Protein AF-A0A7W5MWY2-F1 (afdb_monomer)

Radius of gyration: 43.39 Å; Cα contacts (8 Å, |Δi|>4): 78; chains: 1; bounding box: 138×23×106 Å

Structure (mmCIF, N/CA/C/O backbone):
data_AF-A0A7W5MWY2-F1
#
_entry.id   AF-A0A7W5MWY2-F1
#
loop_
_atom_site.group_PDB
_atom_site.id
_atom_site.type_symbol
_atom_site.label_atom_id
_atom_site.label_alt_id
_atom_site.label_comp_id
_atom_site.label_asym_id
_atom_site.label_entity_id
_atom_site.label_seq_id
_atom_site.pdbx_PDB_ins_code
_atom_site.Cartn_x
_atom_site.Cartn_y
_atom_site.Cartn_z
_atom_site.occupancy
_atom_site.B_iso_or_equiv
_atom_site.auth_seq_id
_atom_site.auth_comp_id
_atom_site.auth_asym_id
_atom_site.auth_atom_id
_atom_site.pdbx_PDB_model_num
ATOM 1 N N . MET A 1 1 ? -21.366 -8.029 36.027 1.00 65.50 1 MET A N 1
ATOM 2 C CA . MET A 1 1 ? -20.244 -7.103 35.719 1.00 65.50 1 MET A CA 1
ATOM 3 C C . MET A 1 1 ? -20.626 -5.696 36.165 1.00 65.50 1 MET A C 1
ATOM 5 O O . MET A 1 1 ? -21.695 -5.240 35.782 1.00 65.50 1 MET A O 1
ATOM 9 N N . THR A 1 2 ? -19.809 -5.027 36.983 1.00 90.00 2 THR A N 1
ATOM 10 C CA . THR A 1 2 ? -20.140 -3.703 37.553 1.00 90.00 2 THR A CA 1
ATOM 11 C C . THR A 1 2 ? -19.983 -2.569 36.529 1.00 90.00 2 THR A C 1
ATOM 13 O O . THR A 1 2 ? -19.206 -2.683 35.578 1.00 90.00 2 THR A O 1
ATOM 16 N N . ILE A 1 3 ? -20.672 -1.438 36.741 1.00 91.12 3 ILE A N 1
ATOM 17 C CA . ILE A 1 3 ? -20.520 -0.209 35.930 1.00 91.12 3 IL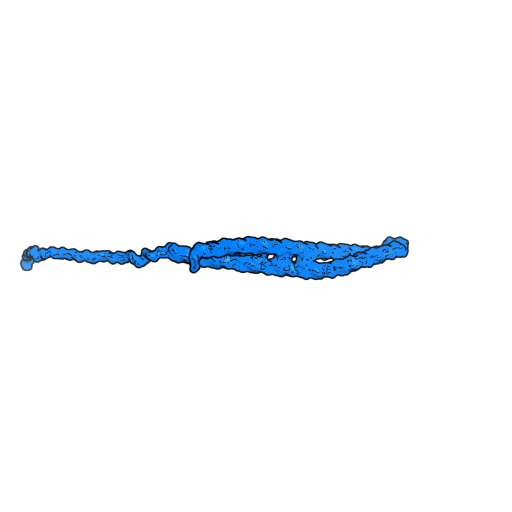E A CA 1
ATOM 18 C C . ILE A 1 3 ? -19.045 0.231 35.875 1.00 91.12 3 ILE A C 1
ATOM 20 O O . ILE A 1 3 ? -18.535 0.576 34.808 1.00 91.12 3 ILE A O 1
ATOM 24 N N . LYS A 1 4 ? -18.329 0.145 37.007 1.00 93.00 4 LYS A N 1
ATOM 25 C CA . LYS A 1 4 ? -16.890 0.441 37.100 1.00 93.00 4 LYS A CA 1
ATOM 26 C C . LYS A 1 4 ? -16.057 -0.455 36.176 1.00 93.00 4 LYS A C 1
ATOM 28 O O . LYS A 1 4 ? -15.227 0.058 35.429 1.00 93.00 4 LYS A O 1
ATOM 33 N N . ALA A 1 5 ? -16.304 -1.767 36.177 1.00 93.31 5 ALA A N 1
ATOM 34 C CA . ALA A 1 5 ? -15.590 -2.707 35.311 1.00 93.31 5 ALA A CA 1
ATOM 35 C C . ALA A 1 5 ? -15.843 -2.429 33.815 1.00 93.31 5 ALA A C 1
ATOM 37 O O . ALA A 1 5 ? -14.916 -2.495 33.007 1.00 93.31 5 ALA A O 1
ATOM 38 N N . ARG A 1 6 ? -17.074 -2.058 33.438 1.00 93.38 6 ARG A N 1
ATOM 39 C CA . ARG A 1 6 ? -17.419 -1.681 32.053 1.00 93.38 6 ARG A CA 1
ATOM 40 C C . ARG A 1 6 ? -16.725 -0.392 31.610 1.00 93.38 6 ARG A C 1
ATOM 42 O O . ARG A 1 6 ? -16.140 -0.354 30.531 1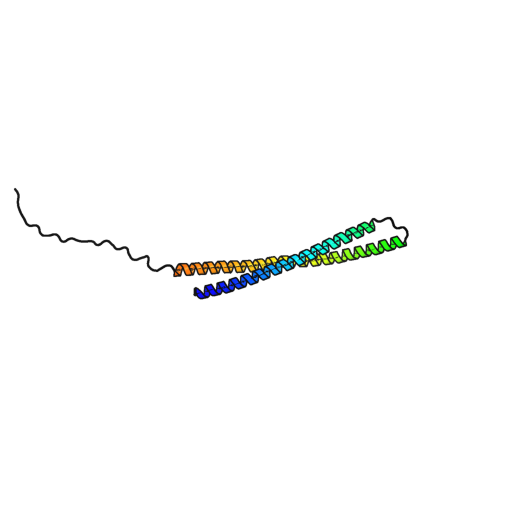.00 93.38 6 ARG A O 1
ATOM 49 N N . ASN A 1 7 ? -16.697 0.630 32.469 1.00 95.25 7 ASN A N 1
ATOM 50 C CA . ASN A 1 7 ? -15.936 1.860 32.217 1.00 95.25 7 ASN A CA 1
ATOM 51 C C . ASN A 1 7 ? -14.444 1.564 31.975 1.00 95.25 7 ASN A C 1
ATOM 53 O O . ASN A 1 7 ? -13.859 2.063 31.016 1.00 95.25 7 ASN A O 1
ATOM 57 N N . GLN A 1 8 ? -13.825 0.717 32.806 1.00 96.44 8 GLN A N 1
ATOM 58 C CA . GLN A 1 8 ? -12.421 0.327 32.628 1.00 96.44 8 GLN A CA 1
ATOM 59 C C . GLN A 1 8 ? -12.188 -0.411 31.302 1.00 96.44 8 GLN A C 1
ATOM 61 O O . GLN A 1 8 ? -11.189 -0.160 30.624 1.00 96.44 8 GLN A O 1
ATOM 66 N N . ARG A 1 9 ? -13.117 -1.287 30.897 1.00 95.75 9 ARG A N 1
ATOM 67 C CA . ARG A 1 9 ? -13.064 -1.963 29.594 1.00 95.75 9 ARG A CA 1
ATOM 68 C C . ARG A 1 9 ? -13.128 -0.965 28.435 1.00 95.75 9 ARG A C 1
ATOM 70 O O . ARG A 1 9 ? -12.314 -1.070 27.522 1.00 95.75 9 ARG A O 1
ATOM 77 N N . LEU A 1 10 ? -14.015 0.029 28.498 1.00 96.88 10 LEU A N 1
ATOM 78 C CA . LEU A 1 10 ? -14.099 1.093 27.490 1.00 96.88 10 LEU A CA 1
ATOM 79 C C . LEU A 1 10 ? -12.805 1.902 27.379 1.00 96.88 10 LEU A C 1
ATOM 81 O O . LEU A 1 10 ? -12.346 2.164 26.270 1.00 96.88 10 LEU A O 1
ATOM 85 N N . VAL A 1 11 ? -12.178 2.253 28.506 1.00 97.69 11 VAL A N 1
ATOM 86 C CA . VAL A 1 11 ? -10.881 2.953 28.498 1.00 97.69 11 VAL A CA 1
ATOM 87 C C . VAL A 1 11 ? -9.818 2.124 27.773 1.00 97.69 11 VAL A C 1
ATOM 89 O O . VAL A 1 11 ? -9.080 2.658 26.946 1.00 97.69 11 VAL A O 1
ATOM 92 N N . ARG A 1 12 ? -9.753 0.812 28.034 1.00 97.88 12 ARG A N 1
ATOM 93 C CA . ARG A 1 12 ? -8.816 -0.090 27.343 1.00 97.88 12 ARG A CA 1
ATOM 94 C C . ARG A 1 12 ? -9.107 -0.179 25.842 1.00 97.88 12 ARG A C 1
ATOM 96 O O . ARG A 1 12 ? -8.171 -0.127 25.050 1.00 97.88 12 ARG A O 1
ATOM 103 N N . LEU A 1 13 ? -10.379 -0.268 25.450 1.00 98.00 13 LEU A N 1
ATOM 104 C CA . LEU A 1 13 ? -10.770 -0.323 24.039 1.00 98.00 13 LEU A CA 1
ATOM 105 C C . LEU A 1 13 ? -10.422 0.970 23.286 1.00 98.00 13 LEU A C 1
ATOM 107 O O . LEU A 1 13 ? -9.864 0.886 22.200 1.00 98.00 13 LEU A O 1
ATOM 111 N N . ARG A 1 14 ? -10.646 2.149 23.878 1.00 97.75 14 ARG A N 1
ATOM 112 C CA . ARG A 1 14 ? -10.260 3.442 23.274 1.00 97.75 14 ARG A CA 1
ATOM 113 C C . ARG A 1 14 ? -8.749 3.577 23.078 1.00 97.75 14 ARG A C 1
ATOM 115 O O . ARG A 1 14 ? -8.289 4.094 22.066 1.00 97.75 14 ARG A O 1
ATOM 122 N N . ARG A 1 15 ? -7.948 3.070 24.023 1.00 98.25 15 ARG A N 1
ATOM 123 C CA . ARG A 1 15 ? -6.486 3.003 23.844 1.00 98.25 15 ARG A CA 1
ATOM 124 C C . ARG A 1 15 ? -6.116 2.104 22.663 1.00 98.25 15 ARG A C 1
ATOM 126 O O . ARG A 1 15 ? -5.272 2.479 21.857 1.00 98.25 15 ARG A O 1
ATOM 133 N N . LEU A 1 16 ? -6.765 0.944 22.539 1.00 98.25 16 LEU A N 1
ATOM 134 C CA . LEU A 1 16 ? -6.555 0.038 21.410 1.00 98.25 16 LEU A CA 1
ATOM 135 C C . LEU A 1 16 ? -6.963 0.678 20.077 1.00 98.25 16 LEU A C 1
ATOM 137 O O . LEU A 1 16 ? -6.236 0.535 19.101 1.00 98.25 16 LEU A O 1
ATOM 141 N N . GLU A 1 17 ? -8.082 1.397 20.030 1.00 98.12 17 GLU A N 1
ATOM 142 C CA . GLU A 1 17 ? -8.517 2.150 18.849 1.00 98.12 17 GLU A CA 1
ATOM 143 C C . GLU A 1 17 ? -7.445 3.143 18.399 1.00 98.12 17 GLU A C 1
ATOM 145 O O . GLU A 1 17 ? -7.072 3.133 17.227 1.00 98.12 17 GLU A O 1
ATOM 150 N N . LYS A 1 18 ? -6.859 3.909 19.330 1.00 98.25 18 LYS A N 1
ATOM 151 C CA . LYS A 1 18 ? -5.770 4.836 18.994 1.00 98.25 18 LYS A CA 1
ATOM 152 C C . LYS A 1 18 ? -4.557 4.119 18.399 1.00 98.25 18 LYS A C 1
ATOM 154 O O . LYS A 1 18 ? -3.985 4.592 17.418 1.00 98.25 18 LYS A O 1
ATOM 159 N N . LEU A 1 19 ? -4.184 2.960 18.944 1.00 98.31 19 LEU A N 1
ATOM 160 C CA . LEU A 1 19 ? -3.103 2.140 18.385 1.00 98.31 19 LEU A CA 1
ATOM 161 C C . LEU A 1 19 ? -3.448 1.613 16.984 1.00 98.31 19 LEU A C 1
ATOM 163 O O . LEU A 1 19 ? -2.587 1.594 16.107 1.00 98.31 19 LEU A O 1
ATOM 167 N N . ARG A 1 20 ? -4.704 1.213 16.743 1.00 98.00 20 ARG A N 1
ATOM 168 C CA . ARG A 1 20 ? -5.158 0.775 15.413 1.00 98.00 20 ARG A CA 1
ATOM 169 C C . ARG A 1 20 ? -5.183 1.915 14.403 1.00 98.00 20 ARG A C 1
ATOM 171 O O . ARG A 1 20 ? -4.791 1.694 13.266 1.00 98.00 20 ARG A O 1
ATOM 178 N N . GLU A 1 21 ? -5.575 3.116 14.812 1.00 98.31 21 GLU A N 1
ATOM 179 C CA . GLU A 1 21 ? -5.521 4.321 13.979 1.00 98.31 21 GLU A CA 1
ATOM 180 C C . GLU A 1 21 ? -4.080 4.665 13.576 1.00 98.31 21 GLU A C 1
ATOM 182 O O . GLU A 1 21 ? -3.815 4.954 12.411 1.00 98.31 21 GLU A O 1
ATOM 187 N N . ILE A 1 22 ? -3.126 4.588 14.512 1.00 98.19 22 ILE A N 1
ATOM 188 C CA . ILE A 1 22 ? -1.699 4.772 14.208 1.00 98.19 22 ILE A CA 1
ATOM 189 C C . ILE A 1 22 ? -1.222 3.705 13.217 1.00 98.19 22 ILE A C 1
ATOM 191 O O . ILE A 1 22 ? -0.625 4.055 12.202 1.00 98.19 22 ILE A O 1
ATOM 195 N N . GLY A 1 23 ? -1.536 2.431 13.466 1.00 98.19 23 GLY A N 1
ATOM 196 C CA . GLY A 1 23 ? -1.154 1.339 12.569 1.00 98.19 23 GLY A CA 1
ATOM 197 C C . GLY A 1 23 ? -1.768 1.459 11.170 1.00 98.19 23 GLY A C 1
ATOM 198 O O . GLY A 1 23 ? -1.093 1.185 10.185 1.00 98.19 23 GLY A O 1
ATOM 199 N N . HIS A 1 24 ? -3.020 1.912 11.061 1.00 98.50 24 HIS A N 1
ATOM 200 C CA . HIS A 1 24 ? -3.659 2.188 9.772 1.00 98.50 24 HIS A CA 1
ATOM 201 C C . HIS A 1 24 ? -2.943 3.316 9.020 1.00 98.50 24 HIS A C 1
ATOM 203 O O . HIS A 1 24 ? -2.586 3.140 7.859 1.00 98.50 24 HIS A O 1
ATOM 209 N N . ARG A 1 25 ? -2.634 4.434 9.693 1.00 98.44 25 ARG A N 1
ATOM 210 C CA . ARG A 1 25 ? -1.871 5.536 9.082 1.00 98.44 25 ARG A CA 1
ATOM 211 C C . ARG A 1 25 ? -0.480 5.098 8.622 1.00 98.44 25 ARG A C 1
ATOM 213 O O . ARG A 1 25 ? -0.059 5.478 7.538 1.00 98.44 25 ARG A O 1
ATOM 220 N N . GLN A 1 26 ? 0.217 4.279 9.409 1.00 98.44 26 GLN A N 1
ATOM 221 C CA . GLN A 1 26 ? 1.515 3.721 9.015 1.00 98.44 26 GLN A CA 1
ATOM 222 C C . GLN A 1 26 ? 1.402 2.827 7.774 1.00 98.44 26 GLN A C 1
ATOM 224 O O . GLN A 1 26 ? 2.225 2.950 6.870 1.00 98.44 26 GLN A O 1
ATOM 229 N N . ALA A 1 27 ? 0.369 1.983 7.695 1.00 98.31 27 ALA A N 1
ATOM 230 C CA . ALA A 1 27 ? 0.115 1.168 6.510 1.00 98.31 27 ALA A CA 1
ATOM 231 C C . ALA A 1 27 ? -0.158 2.037 5.270 1.00 98.31 27 ALA A C 1
ATOM 233 O O . ALA A 1 27 ? 0.395 1.765 4.210 1.00 98.31 27 ALA A O 1
ATOM 234 N N . MET A 1 28 ? -0.949 3.111 5.406 1.00 98.50 28 MET A N 1
ATOM 235 C CA . MET A 1 28 ? -1.215 4.045 4.303 1.00 98.50 28 MET A CA 1
ATOM 236 C C . MET A 1 28 ? 0.061 4.731 3.805 1.00 98.50 28 MET A C 1
ATOM 238 O O . MET A 1 28 ? 0.266 4.835 2.600 1.00 98.50 28 MET A O 1
ATOM 242 N N . LEU A 1 29 ? 0.936 5.171 4.716 1.00 98.69 29 LEU A N 1
ATOM 243 C CA . LEU A 1 29 ? 2.219 5.775 4.345 1.00 98.69 29 LEU A CA 1
ATOM 244 C C . LEU A 1 29 ? 3.113 4.781 3.593 1.00 98.69 29 LEU A C 1
ATOM 246 O O . LEU A 1 29 ? 3.692 5.136 2.571 1.00 98.69 29 LEU A O 1
ATOM 250 N N . ALA A 1 30 ? 3.194 3.537 4.069 1.00 98.19 30 ALA A N 1
ATOM 251 C CA . ALA A 1 30 ? 3.972 2.492 3.409 1.00 98.19 30 ALA A CA 1
ATOM 252 C C . ALA A 1 30 ? 3.416 2.140 2.017 1.00 98.19 30 ALA A C 1
ATOM 254 O O . ALA A 1 30 ? 4.191 1.926 1.087 1.00 98.19 30 ALA A O 1
ATOM 255 N N . ALA A 1 31 ? 2.088 2.111 1.857 1.00 98.62 31 ALA A N 1
ATOM 256 C CA . ALA A 1 31 ? 1.444 1.914 0.559 1.00 98.62 31 ALA A CA 1
ATOM 257 C C . ALA A 1 31 ? 1.749 3.066 -0.406 1.00 98.62 31 ALA A C 1
ATOM 259 O O . ALA A 1 31 ? 2.222 2.814 -1.510 1.00 98.62 31 ALA A O 1
ATOM 260 N N . GLY A 1 32 ? 1.603 4.318 0.039 1.00 98.44 32 GLY A N 1
ATOM 261 C CA . GLY A 1 32 ? 1.930 5.484 -0.786 1.00 98.44 32 GLY A CA 1
ATOM 262 C C . GLY A 1 32 ? 3.403 5.529 -1.211 1.00 98.44 32 GLY A C 1
ATOM 263 O O . GLY A 1 32 ? 3.713 5.899 -2.341 1.00 98.44 32 GLY A O 1
ATOM 264 N N . GLN A 1 33 ? 4.326 5.100 -0.343 1.00 98.50 33 GLN A N 1
ATOM 265 C CA . GLN A 1 33 ? 5.740 4.956 -0.709 1.00 98.50 33 GLN A CA 1
ATOM 266 C C . GLN A 1 33 ? 5.944 3.898 -1.801 1.00 98.50 33 GLN A C 1
ATOM 268 O O . GLN A 1 33 ? 6.638 4.166 -2.779 1.00 98.50 33 GLN A O 1
ATOM 273 N N . ALA A 1 34 ? 5.317 2.725 -1.668 1.00 98.44 34 ALA A N 1
ATOM 274 C CA . ALA A 1 34 ? 5.420 1.658 -2.662 1.00 98.44 34 ALA A CA 1
ATOM 275 C C . ALA A 1 34 ? 4.837 2.069 -4.027 1.00 98.44 34 ALA A C 1
ATOM 277 O O . ALA A 1 34 ? 5.460 1.828 -5.061 1.00 98.44 34 ALA A O 1
ATOM 278 N N . GLU A 1 35 ? 3.685 2.742 -4.035 1.00 98.50 35 GLU A N 1
ATOM 279 C CA . GLU A 1 35 ? 3.071 3.294 -5.250 1.00 98.50 35 GLU A CA 1
ATOM 280 C C . GLU A 1 35 ? 3.950 4.368 -5.903 1.00 98.50 35 GLU A C 1
ATOM 282 O O . GLU A 1 35 ? 4.105 4.392 -7.128 1.00 98.50 35 GLU A O 1
ATOM 287 N N . SER A 1 36 ? 4.584 5.229 -5.099 1.00 98.44 36 SER A N 1
ATOM 288 C CA . SER A 1 36 ? 5.529 6.226 -5.608 1.00 98.44 36 SER A CA 1
ATOM 289 C C . SER A 1 36 ? 6.729 5.566 -6.285 1.00 98.44 36 SER A C 1
ATOM 291 O O . SER A 1 36 ? 7.086 5.951 -7.397 1.00 98.44 36 SER A O 1
ATOM 293 N N . THR A 1 37 ? 7.320 4.537 -5.668 1.00 98.25 37 THR A N 1
ATOM 294 C CA . THR A 1 37 ? 8.424 3.777 -6.272 1.00 98.25 37 THR A CA 1
ATOM 295 C C . THR A 1 37 ? 8.006 3.112 -7.581 1.00 98.25 37 THR A C 1
ATOM 297 O O . THR A 1 37 ? 8.728 3.221 -8.570 1.00 98.25 37 THR A O 1
ATOM 300 N N . LEU A 1 38 ? 6.832 2.474 -7.624 1.00 98.56 38 LEU A N 1
ATOM 301 C CA . LEU A 1 38 ? 6.304 1.881 -8.854 1.00 98.56 38 LEU A CA 1
ATOM 302 C C . LEU A 1 38 ? 6.176 2.930 -9.969 1.00 98.56 38 LEU A C 1
ATOM 304 O O . LEU A 1 38 ? 6.648 2.705 -11.082 1.00 98.56 38 LEU A O 1
ATOM 308 N N . THR A 1 39 ? 5.604 4.090 -9.649 1.00 98.44 39 THR A N 1
ATOM 309 C CA . THR A 1 39 ? 5.424 5.194 -10.603 1.00 98.44 39 THR A CA 1
ATOM 310 C C . THR A 1 39 ? 6.768 5.711 -11.123 1.00 98.44 39 THR A C 1
ATOM 312 O O . THR A 1 39 ? 6.931 5.938 -12.320 1.00 98.44 39 THR A O 1
ATOM 315 N N . GLN A 1 40 ? 7.763 5.864 -10.243 1.00 97.88 40 GLN A N 1
ATOM 316 C CA . GLN A 1 40 ? 9.109 6.300 -10.628 1.00 97.88 40 GLN A CA 1
ATOM 317 C C . GLN A 1 40 ? 9.780 5.308 -11.587 1.00 97.88 40 GLN A C 1
ATOM 319 O O . GLN A 1 40 ? 10.382 5.729 -12.575 1.00 97.88 40 GLN A O 1
ATOM 324 N N . LEU A 1 41 ? 9.647 4.002 -11.336 1.00 97.81 41 LEU A N 1
ATOM 325 C CA . LEU A 1 41 ? 10.197 2.966 -12.213 1.00 97.81 41 LEU A CA 1
ATOM 326 C C . LEU A 1 41 ? 9.488 2.928 -13.570 1.00 97.81 41 LEU A C 1
ATOM 328 O O . LEU A 1 41 ? 10.153 2.831 -14.599 1.00 97.81 41 LEU A O 1
ATOM 332 N N . GLN A 1 42 ? 8.161 3.067 -13.593 1.00 97.00 42 GLN A N 1
ATOM 333 C CA . GLN A 1 42 ? 7.391 3.168 -14.838 1.00 97.00 42 GLN A CA 1
ATOM 334 C C . GLN A 1 42 ? 7.841 4.368 -15.676 1.00 97.00 42 GLN A C 1
ATOM 336 O O . GLN A 1 42 ? 8.118 4.222 -16.865 1.00 97.00 42 GLN A O 1
ATOM 341 N N . HIS A 1 43 ? 8.005 5.529 -15.041 1.00 96.69 43 HIS A N 1
ATOM 342 C CA . HIS A 1 43 ? 8.490 6.731 -15.710 1.00 96.69 43 HIS A CA 1
ATOM 343 C C . HIS A 1 43 ? 9.929 6.577 -16.231 1.00 96.69 43 HIS A C 1
ATOM 345 O O . HIS A 1 43 ? 10.258 7.052 -17.319 1.00 96.69 43 HIS A O 1
ATOM 351 N N . LEU A 1 44 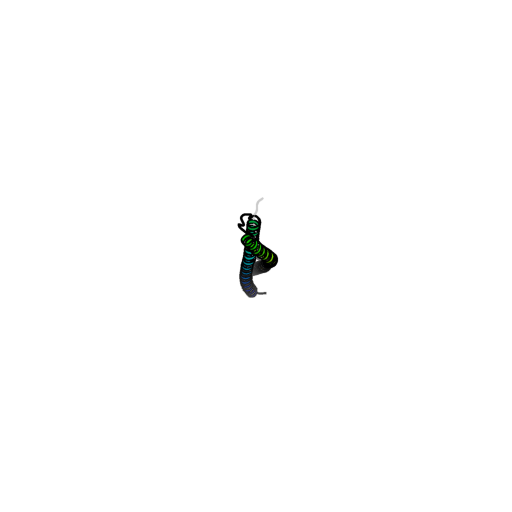? 10.799 5.894 -15.479 1.00 95.69 44 LEU A N 1
ATOM 352 C CA . LEU A 1 44 ? 12.157 5.586 -15.927 1.00 95.69 44 LEU A CA 1
ATOM 353 C C . LEU A 1 44 ? 12.149 4.662 -17.155 1.00 95.69 44 LEU A C 1
ATOM 355 O O . LEU A 1 44 ? 12.872 4.925 -18.118 1.00 95.69 44 LEU A O 1
ATOM 359 N N . ALA A 1 45 ? 11.326 3.612 -17.148 1.00 94.12 45 ALA A N 1
ATOM 360 C CA . ALA A 1 45 ? 11.200 2.689 -18.275 1.00 94.12 45 ALA A CA 1
ATOM 361 C C . ALA A 1 45 ? 10.684 3.397 -19.539 1.00 94.12 45 ALA A C 1
ATOM 363 O O . ALA A 1 45 ? 11.257 3.237 -20.614 1.00 94.12 45 ALA A O 1
ATOM 364 N N . GLU A 1 46 ? 9.662 4.241 -19.406 1.00 93.62 46 GLU A N 1
ATOM 365 C CA . GLU A 1 46 ? 9.114 5.029 -20.515 1.00 93.62 46 GLU A CA 1
ATOM 366 C C . GLU A 1 46 ? 10.162 5.975 -21.121 1.00 93.62 46 GLU A C 1
ATOM 368 O O . GLU A 1 46 ? 10.376 5.998 -22.338 1.00 93.62 46 GLU A O 1
ATOM 373 N N . ARG A 1 47 ? 10.874 6.727 -20.273 1.00 95.81 47 ARG A N 1
ATOM 374 C CA . ARG A 1 47 ? 11.921 7.657 -20.719 1.00 95.81 47 ARG A CA 1
ATOM 375 C C . ARG A 1 47 ? 13.083 6.950 -21.397 1.00 95.81 47 ARG A C 1
ATOM 377 O O . ARG A 1 47 ? 13.595 7.445 -22.398 1.00 95.81 47 ARG A O 1
ATOM 384 N N . THR A 1 48 ? 13.519 5.820 -20.848 1.00 94.44 48 THR A N 1
ATOM 385 C CA . THR A 1 48 ? 14.631 5.048 -21.419 1.00 94.44 48 THR A CA 1
ATOM 386 C C . THR A 1 48 ? 14.244 4.388 -22.738 1.00 94.44 48 THR A C 1
ATOM 388 O O . THR A 1 48 ? 15.054 4.411 -23.661 1.00 94.44 48 THR A O 1
ATOM 391 N N . GLY A 1 49 ? 13.006 3.898 -22.868 1.00 91.31 49 GLY A N 1
ATOM 392 C CA . GLY A 1 49 ? 12.452 3.417 -24.136 1.00 91.31 49 GLY A CA 1
ATOM 393 C C . GLY A 1 49 ? 12.400 4.516 -25.197 1.00 91.31 49 GLY A C 1
ATOM 394 O O . GLY A 1 49 ? 13.006 4.376 -26.254 1.00 91.31 49 GLY A O 1
ATOM 395 N N . THR A 1 50 ? 11.802 5.664 -24.865 1.00 93.38 50 THR A N 1
ATOM 396 C CA . THR A 1 50 ? 11.718 6.823 -25.775 1.00 93.38 50 THR A CA 1
ATOM 397 C C . THR A 1 50 ? 1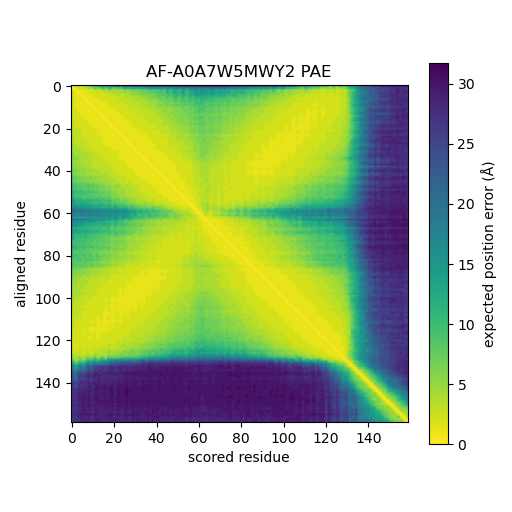3.100 7.276 -26.253 1.00 93.38 50 THR A C 1
ATOM 399 O O . THR A 1 50 ? 13.294 7.610 -27.425 1.00 93.38 50 THR A O 1
ATOM 402 N N . LEU A 1 51 ? 14.091 7.278 -25.355 1.00 94.38 51 LEU A N 1
ATOM 403 C CA . LEU A 1 51 ? 15.462 7.637 -25.703 1.00 94.38 51 LEU A CA 1
ATOM 404 C C . LEU A 1 51 ? 16.109 6.584 -26.613 1.00 94.38 51 LEU A C 1
ATOM 406 O O . LEU A 1 51 ? 16.777 6.951 -27.576 1.00 94.38 51 LEU A O 1
ATOM 410 N N . ALA A 1 52 ? 15.900 5.293 -26.346 1.00 91.56 52 ALA A N 1
ATOM 411 C CA . ALA A 1 52 ? 16.418 4.219 -27.189 1.00 91.56 52 ALA A CA 1
ATOM 412 C C . ALA A 1 52 ? 15.847 4.295 -28.614 1.00 91.56 52 ALA A C 1
ATOM 414 O O . ALA A 1 52 ? 16.614 4.204 -29.573 1.00 91.56 52 ALA A O 1
ATOM 415 N N . ASP A 1 53 ? 14.544 4.549 -28.748 1.00 91.31 53 ASP A N 1
ATOM 416 C CA . ASP A 1 53 ? 13.868 4.715 -30.039 1.00 91.31 53 ASP A CA 1
ATOM 417 C C . ASP A 1 53 ? 14.376 5.952 -30.788 1.00 91.31 53 ASP A C 1
ATOM 419 O O . ASP A 1 53 ? 14.673 5.887 -31.981 1.00 91.31 53 ASP A O 1
ATOM 423 N N . SER A 1 54 ? 14.571 7.065 -30.072 1.00 91.94 54 SER A N 1
ATOM 424 C CA . SER A 1 54 ? 15.136 8.293 -30.646 1.00 91.94 54 SER A CA 1
ATOM 425 C C . SER A 1 54 ? 16.534 8.053 -31.218 1.00 91.94 54 SER A C 1
ATOM 427 O O . SER A 1 54 ? 16.847 8.516 -32.310 1.00 91.94 54 SER A O 1
ATOM 429 N N . TYR A 1 55 ? 17.373 7.296 -30.505 1.00 90.69 55 TYR A N 1
ATOM 430 C CA . TYR A 1 55 ? 18.71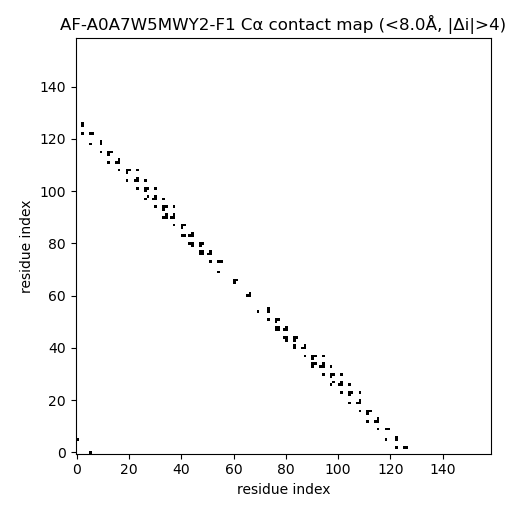3 6.932 -30.970 1.00 90.69 55 TYR A CA 1
ATOM 431 C C . TYR A 1 55 ? 18.686 5.887 -32.091 1.00 90.69 55 TYR A C 1
ATOM 433 O O . TYR A 1 55 ? 19.559 5.911 -32.951 1.00 90.69 55 TYR A O 1
ATOM 441 N N . ALA A 1 56 ? 17.695 4.995 -32.120 1.00 88.25 56 ALA A N 1
ATOM 442 C CA . ALA A 1 56 ? 17.511 4.042 -33.211 1.00 88.25 56 ALA A CA 1
ATOM 443 C C . ALA A 1 56 ? 17.083 4.720 -34.524 1.00 88.25 56 ALA A C 1
ATOM 445 O O . ALA A 1 56 ? 17.434 4.232 -35.595 1.00 88.25 56 ALA A O 1
ATOM 446 N N . ALA A 1 57 ? 16.349 5.832 -34.443 1.00 91.06 57 ALA A N 1
ATOM 447 C CA . ALA A 1 57 ? 15.887 6.600 -35.598 1.00 91.06 57 ALA A CA 1
ATOM 448 C C . ALA A 1 57 ? 16.953 7.541 -36.192 1.00 91.06 57 ALA A C 1
ATOM 450 O O . ALA A 1 57 ? 16.725 8.130 -37.249 1.00 91.06 57 ALA A O 1
ATOM 451 N N . ARG A 1 58 ? 18.107 7.708 -35.532 1.00 90.25 58 ARG A N 1
ATOM 452 C CA . ARG A 1 58 ? 19.191 8.570 -36.021 1.00 90.25 58 ARG A CA 1
ATOM 453 C C . ARG A 1 58 ? 19.873 7.967 -37.245 1.00 90.25 58 ARG A C 1
ATOM 455 O O . ARG A 1 58 ? 20.303 6.817 -37.230 1.00 90.25 58 ARG A O 1
ATOM 462 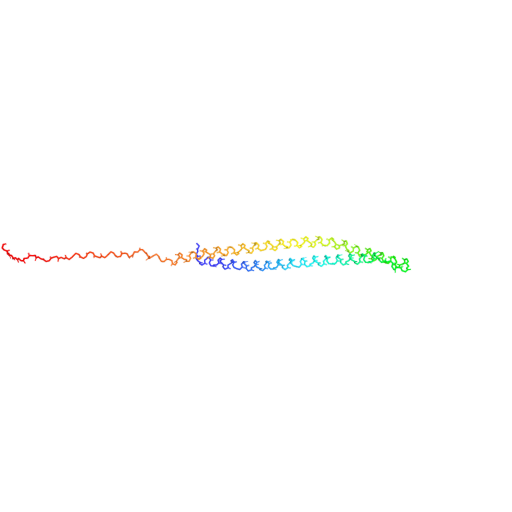N N . THR A 1 59 ? 20.020 8.782 -38.284 1.00 87.38 59 THR A N 1
ATOM 463 C CA . THR A 1 59 ? 20.695 8.433 -39.547 1.00 87.38 59 THR A CA 1
ATOM 464 C C . THR A 1 59 ? 21.866 9.366 -39.862 1.00 87.38 59 THR A C 1
ATOM 466 O O . THR A 1 59 ? 22.380 9.360 -40.973 1.00 87.38 59 THR A O 1
ATOM 469 N N . ASP A 1 60 ? 22.266 10.196 -38.902 1.00 89.19 60 ASP A N 1
ATOM 470 C CA . ASP A 1 60 ? 23.242 11.282 -39.020 1.00 89.19 60 ASP A CA 1
ATOM 471 C C . ASP A 1 60 ? 24.640 10.886 -38.508 1.00 89.19 60 ASP A C 1
ATOM 473 O O . ASP A 1 60 ? 25.374 11.717 -37.986 1.00 89.19 60 ASP A O 1
ATOM 477 N N . ALA A 1 61 ? 25.006 9.604 -38.600 1.00 89.19 61 ALA A N 1
ATOM 478 C CA . ALA A 1 61 ? 26.346 9.150 -38.238 1.00 89.19 61 ALA A CA 1
ATOM 479 C C . ALA A 1 61 ? 27.341 9.474 -39.365 1.00 89.19 61 ALA A C 1
ATOM 481 O O . ALA A 1 61 ? 27.191 8.978 -40.481 1.00 89.19 61 ALA A O 1
ATOM 482 N N . ASP A 1 62 ? 28.363 10.272 -39.054 1.00 89.75 62 ASP A N 1
ATOM 483 C CA . ASP A 1 62 ? 29.359 10.739 -40.030 1.00 89.75 62 ASP A CA 1
ATOM 484 C C . ASP A 1 62 ? 30.322 9.632 -40.493 1.00 89.75 62 ASP A C 1
ATOM 486 O O . ASP A 1 62 ? 30.848 9.678 -41.606 1.00 89.75 62 ASP A O 1
ATOM 490 N N . ASP A 1 63 ? 30.560 8.625 -39.645 1.00 93.81 63 ASP A N 1
ATOM 491 C CA . ASP A 1 63 ? 31.447 7.500 -39.929 1.00 93.81 63 ASP A CA 1
ATOM 492 C C . ASP A 1 63 ? 31.038 6.204 -39.195 1.00 93.81 63 ASP A C 1
ATOM 494 O O . ASP A 1 63 ? 30.082 6.139 -38.412 1.00 93.81 63 ASP A O 1
ATOM 498 N N . GLY A 1 64 ? 31.783 5.126 -39.459 1.00 90.81 64 GLY A N 1
ATOM 499 C CA . GLY A 1 64 ? 31.553 3.828 -38.823 1.00 90.81 64 GLY A CA 1
ATOM 500 C C . GLY A 1 64 ? 31.823 3.814 -37.313 1.00 90.81 64 GLY A C 1
ATOM 501 O O . GLY A 1 64 ? 31.215 3.014 -36.600 1.00 90.81 64 GLY A O 1
ATOM 502 N N . ALA A 1 65 ? 32.692 4.693 -36.803 1.00 93.62 65 ALA A N 1
ATOM 503 C CA . ALA A 1 65 ? 32.974 4.785 -35.373 1.00 93.62 65 ALA A CA 1
ATOM 504 C C . ALA A 1 65 ? 31.793 5.426 -34.628 1.00 93.62 65 ALA A C 1
ATOM 506 O O . ALA A 1 65 ? 31.331 4.884 -33.621 1.00 93.62 65 ALA A O 1
ATOM 507 N N . ALA A 1 66 ? 31.240 6.515 -35.161 1.00 90.31 66 ALA A N 1
ATOM 508 C CA . ALA A 1 66 ? 30.024 7.158 -34.680 1.00 90.31 66 ALA A CA 1
ATOM 509 C C . ALA A 1 66 ? 28.841 6.179 -34.674 1.00 90.31 66 ALA A C 1
ATOM 511 O O . ALA A 1 66 ? 28.109 6.098 -33.683 1.00 90.31 66 ALA A O 1
ATOM 512 N N . LEU A 1 67 ? 28.702 5.361 -35.724 1.00 91.06 67 LEU A N 1
ATOM 513 C CA . LEU A 1 67 ? 27.674 4.320 -35.787 1.00 91.06 67 LEU A CA 1
ATOM 514 C C . LEU A 1 67 ? 27.864 3.241 -34.706 1.00 91.06 67 LEU A C 1
ATOM 516 O O . LEU A 1 67 ? 26.899 2.844 -34.047 1.00 91.06 67 LEU A O 1
ATOM 520 N N . ALA A 1 68 ? 29.099 2.786 -34.477 1.00 93.06 68 ALA A N 1
ATOM 521 C CA . ALA A 1 68 ? 29.402 1.820 -33.422 1.00 93.06 68 ALA A CA 1
ATOM 522 C C . ALA A 1 68 ? 29.096 2.382 -32.020 1.00 93.06 68 ALA A C 1
ATOM 524 O O . ALA A 1 68 ? 28.508 1.685 -31.188 1.00 93.06 68 ALA A O 1
ATOM 525 N N . HIS A 1 69 ? 29.426 3.654 -31.770 1.00 91.50 69 HIS A N 1
ATOM 526 C CA . HIS A 1 69 ? 29.087 4.347 -30.524 1.00 91.50 69 HIS A CA 1
ATOM 527 C C . HIS A 1 69 ? 27.571 4.455 -30.313 1.00 91.50 69 HIS A C 1
ATOM 529 O O . HIS A 1 69 ? 27.087 4.170 -29.213 1.00 91.50 69 HIS A O 1
ATOM 535 N N . LEU A 1 70 ? 26.816 4.801 -31.361 1.00 92.44 70 LEU A N 1
ATOM 536 C CA . LEU A 1 70 ? 25.354 4.860 -31.330 1.00 92.44 70 LEU A CA 1
ATOM 537 C C . LEU A 1 70 ? 24.747 3.492 -30.972 1.00 92.44 70 LEU A C 1
ATOM 539 O O . LEU A 1 70 ? 23.890 3.400 -30.090 1.00 92.44 70 LEU A O 1
ATOM 543 N N . GLY A 1 71 ? 25.241 2.422 -31.604 1.00 91.31 71 GLY A N 1
ATOM 544 C CA . GLY A 1 71 ? 24.809 1.050 -31.338 1.00 91.31 71 GLY A CA 1
ATOM 545 C C . GLY A 1 71 ? 25.103 0.594 -29.906 1.00 91.31 71 GLY A C 1
ATOM 546 O O . GLY A 1 71 ? 24.226 0.038 -29.242 1.00 91.31 71 GLY A O 1
ATOM 547 N N . ALA A 1 72 ? 26.304 0.876 -29.393 1.00 92.50 72 ALA A N 1
ATOM 548 C CA . ALA A 1 72 ? 26.680 0.540 -28.019 1.00 92.50 72 ALA A CA 1
ATOM 549 C C . ALA A 1 72 ? 25.826 1.292 -26.985 1.00 92.50 72 ALA A C 1
ATOM 551 O O . ALA A 1 72 ? 25.369 0.698 -26.004 1.00 92.50 72 ALA A O 1
ATOM 552 N N . PHE A 1 73 ? 25.567 2.582 -27.219 1.00 92.62 73 PHE A N 1
ATOM 553 C CA . PHE A 1 73 ? 24.718 3.392 -26.350 1.00 92.62 73 PHE A CA 1
ATOM 554 C C . PHE A 1 73 ? 23.275 2.875 -26.327 1.00 92.62 73 PHE A C 1
ATOM 556 O O . PHE A 1 73 ? 22.726 2.633 -25.250 1.00 92.62 73 PHE A O 1
ATOM 563 N N . ARG A 1 74 ? 22.691 2.610 -27.503 1.00 93.62 74 ARG A N 1
ATOM 564 C CA . ARG A 1 74 ? 21.356 2.009 -27.627 1.00 93.62 74 ARG A CA 1
ATOM 565 C C . ARG A 1 74 ? 21.268 0.668 -26.896 1.00 93.62 74 ARG A C 1
ATOM 567 O O . ARG A 1 74 ? 20.347 0.466 -26.110 1.00 93.62 74 ARG A O 1
ATOM 574 N N . ALA A 1 75 ? 22.238 -0.225 -27.091 1.00 92.06 75 ALA A N 1
ATOM 575 C CA . ALA A 1 75 ? 22.271 -1.515 -26.398 1.00 92.06 75 ALA A CA 1
ATOM 576 C C . ALA A 1 75 ? 22.336 -1.355 -24.865 1.00 92.06 75 ALA A C 1
ATOM 578 O O . ALA A 1 75 ? 21.764 -2.163 -24.124 1.00 92.06 75 ALA A O 1
ATOM 579 N N . GLY A 1 76 ? 23.006 -0.302 -24.383 1.00 94.56 76 GLY A N 1
ATOM 580 C CA . GLY A 1 76 ? 23.002 0.104 -22.979 1.00 94.56 76 GLY A CA 1
ATOM 581 C C . GLY A 1 76 ? 21.615 0.527 -22.489 1.00 94.56 76 GLY A C 1
ATOM 582 O O . GLY A 1 76 ? 21.151 0.013 -21.471 1.00 94.56 76 GLY A O 1
ATOM 583 N N . LEU A 1 77 ? 20.924 1.397 -23.231 1.00 94.25 77 LEU A N 1
ATOM 584 C CA . LEU A 1 77 ? 19.563 1.836 -22.899 1.00 94.25 77 LEU A CA 1
ATOM 585 C C . LEU A 1 77 ? 18.566 0.676 -22.879 1.00 94.25 77 LEU A C 1
ATOM 587 O O . LEU A 1 77 ? 17.799 0.542 -21.930 1.00 94.25 77 LEU A O 1
ATOM 591 N N . GLU A 1 78 ? 18.620 -0.213 -23.871 1.00 90.69 78 GLU A N 1
ATOM 592 C CA . GLU A 1 78 ? 17.758 -1.396 -23.918 1.00 90.69 78 GLU A CA 1
ATOM 593 C C . GLU A 1 78 ? 18.013 -2.343 -22.734 1.00 90.69 78 GLU A C 1
ATOM 595 O O . GLU A 1 78 ? 17.087 -2.971 -22.218 1.00 90.69 78 GLU A O 1
ATOM 600 N N . ARG A 1 79 ? 19.265 -2.453 -22.268 1.00 93.12 79 ARG A N 1
ATOM 601 C CA . ARG A 1 79 ? 19.593 -3.228 -21.063 1.00 93.12 79 ARG A CA 1
ATOM 602 C C . ARG A 1 79 ? 18.974 -2.606 -19.814 1.00 93.12 79 ARG A C 1
ATOM 604 O O . ARG A 1 79 ? 18.419 -3.349 -19.007 1.00 93.12 79 ARG A O 1
ATOM 611 N N . ILE A 1 80 ? 19.053 -1.282 -19.670 1.00 93.62 80 ILE A N 1
ATOM 612 C CA . ILE A 1 80 ? 18.424 -0.558 -18.559 1.00 93.62 80 ILE A CA 1
ATOM 613 C C . ILE A 1 80 ? 16.911 -0.778 -18.600 1.00 93.62 80 ILE A C 1
ATOM 615 O O . ILE A 1 80 ? 16.354 -1.249 -17.616 1.00 93.62 80 ILE A O 1
ATOM 619 N N . ALA A 1 81 ? 16.271 -0.564 -19.752 1.00 90.69 81 ALA A N 1
ATOM 620 C CA . ALA A 1 81 ? 14.831 -0.751 -19.916 1.00 90.69 81 ALA A CA 1
ATOM 621 C C . ALA A 1 81 ? 14.374 -2.175 -19.539 1.00 90.69 81 ALA A C 1
ATOM 623 O O . ALA A 1 81 ? 13.406 -2.340 -18.797 1.00 90.69 81 ALA A O 1
ATOM 624 N N . ARG A 1 82 ? 15.105 -3.213 -19.977 1.00 89.12 82 ARG A N 1
ATOM 625 C CA . ARG A 1 82 ? 14.817 -4.610 -19.598 1.00 89.12 82 ARG A CA 1
ATOM 626 C C . ARG A 1 82 ? 14.982 -4.867 -18.098 1.00 89.12 82 ARG A C 1
ATOM 628 O O . ARG A 1 82 ? 14.156 -5.567 -17.520 1.00 89.12 82 ARG A O 1
ATOM 635 N N . SER A 1 83 ? 16.023 -4.317 -17.467 1.00 93.38 83 SER A N 1
ATOM 636 C CA . SER A 1 83 ? 16.220 -4.439 -16.013 1.00 93.38 83 SER A CA 1
ATOM 637 C C . SER A 1 83 ? 15.084 -3.761 -15.248 1.00 93.38 83 SER A C 1
ATOM 639 O O . SER A 1 83 ? 14.470 -4.370 -14.373 1.00 93.38 83 SER A O 1
ATOM 641 N N . THR A 1 84 ? 14.742 -2.531 -15.637 1.00 94.81 84 THR A N 1
ATOM 642 C CA . THR A 1 84 ? 13.663 -1.755 -15.023 1.00 94.81 84 THR A CA 1
ATOM 643 C C . THR A 1 84 ? 12.307 -2.443 -15.188 1.00 94.81 84 THR A C 1
ATOM 645 O O . THR A 1 84 ? 11.502 -2.392 -14.267 1.00 94.81 84 THR A O 1
ATOM 648 N N . ALA A 1 85 ? 12.052 -3.164 -16.285 1.00 92.69 85 ALA A N 1
ATOM 649 C CA . ALA A 1 85 ? 10.827 -3.957 -16.433 1.00 92.69 85 ALA A CA 1
ATOM 650 C C . ALA A 1 85 ? 10.678 -5.029 -15.331 1.00 92.69 85 ALA A C 1
ATOM 652 O O . ALA A 1 85 ? 9.619 -5.138 -14.714 1.00 92.69 85 ALA A O 1
ATOM 653 N N . GLY A 1 86 ? 11.750 -5.763 -15.010 1.00 93.62 86 GLY A N 1
ATOM 654 C CA . GLY A 1 86 ? 11.732 -6.735 -13.907 1.00 93.62 86 GLY A CA 1
ATOM 655 C C . GLY A 1 86 ? 11.575 -6.083 -12.524 1.00 93.62 86 GLY A C 1
ATOM 656 O O . GLY A 1 86 ? 10.921 -6.629 -11.625 1.00 93.62 86 GLY A O 1
ATOM 657 N N . GLU A 1 87 ? 12.137 -4.887 -12.348 1.00 96.81 87 GLU A N 1
ATOM 658 C CA . GLU A 1 87 ? 11.958 -4.083 -11.135 1.00 96.81 87 GLU A CA 1
ATOM 659 C C . GLU A 1 87 ? 10.519 -3.568 -11.000 1.00 96.81 87 GLU A C 1
ATOM 661 O O . GLU A 1 87 ? 9.973 -3.615 -9.899 1.00 96.81 87 GLU A O 1
ATOM 666 N N . ILE A 1 88 ? 9.872 -3.160 -12.098 1.00 98.31 88 ILE A N 1
ATOM 667 C CA . ILE A 1 88 ? 8.459 -2.749 -12.132 1.00 98.31 88 ILE A CA 1
ATOM 668 C C . ILE A 1 88 ? 7.556 -3.891 -11.667 1.00 98.31 88 ILE A C 1
ATOM 670 O O . ILE A 1 88 ? 6.707 -3.674 -10.804 1.00 98.31 88 ILE A O 1
ATOM 674 N N . ASP A 1 89 ? 7.756 -5.114 -12.165 1.00 97.31 89 ASP A N 1
ATOM 675 C CA . ASP A 1 89 ? 6.958 -6.276 -11.743 1.00 97.31 89 ASP A CA 1
ATOM 676 C C . ASP A 1 89 ? 7.115 -6.571 -10.247 1.00 97.31 89 ASP A C 1
ATOM 678 O O . ASP A 1 89 ? 6.180 -6.984 -9.553 1.00 97.31 89 ASP A O 1
ATOM 682 N N . THR A 1 90 ? 8.314 -6.350 -9.717 1.00 97.81 90 THR A N 1
ATOM 683 C CA . THR A 1 90 ? 8.586 -6.497 -8.286 1.00 97.81 90 THR A CA 1
ATOM 684 C C . THR A 1 90 ? 7.942 -5.372 -7.478 1.00 97.81 90 THR A C 1
ATOM 686 O O . THR A 1 90 ? 7.248 -5.649 -6.499 1.00 97.81 90 THR A O 1
ATOM 689 N N . ALA A 1 91 ? 8.093 -4.119 -7.908 1.00 98.25 91 ALA A N 1
ATOM 690 C CA . ALA A 1 91 ? 7.491 -2.955 -7.266 1.00 98.25 91 ALA A CA 1
ATOM 691 C C . ALA A 1 91 ? 5.960 -3.026 -7.270 1.00 98.25 91 ALA A C 1
ATOM 693 O O . ALA A 1 91 ? 5.333 -2.704 -6.264 1.00 98.25 91 ALA A O 1
ATOM 694 N N . ARG A 1 92 ? 5.357 -3.531 -8.351 1.00 98.56 92 ARG A N 1
ATOM 695 C CA . ARG A 1 92 ? 3.913 -3.751 -8.456 1.00 98.56 92 ARG A CA 1
ATOM 696 C C . ARG A 1 92 ? 3.421 -4.750 -7.419 1.00 98.56 92 ARG A C 1
ATOM 698 O O . ARG A 1 92 ? 2.511 -4.435 -6.663 1.00 98.56 92 ARG A O 1
ATOM 705 N N . ARG A 1 93 ? 4.077 -5.910 -7.308 1.00 98.50 93 ARG A N 1
ATOM 706 C CA . ARG A 1 93 ? 3.742 -6.909 -6.278 1.00 98.50 93 ARG A CA 1
ATOM 707 C C . ARG A 1 93 ? 3.851 -6.339 -4.863 1.00 98.50 93 ARG A C 1
ATOM 709 O O . ARG A 1 93 ? 3.027 -6.660 -4.011 1.00 98.50 93 ARG A O 1
ATOM 716 N N . ILE A 1 94 ? 4.850 -5.493 -4.609 1.00 98.50 94 ILE A N 1
ATOM 717 C CA . ILE A 1 94 ? 5.006 -4.815 -3.317 1.00 98.50 94 ILE A CA 1
ATOM 718 C C . ILE A 1 94 ? 3.860 -3.822 -3.088 1.00 98.50 94 ILE A C 1
ATOM 720 O O . ILE A 1 94 ? 3.264 -3.847 -2.014 1.00 98.50 94 ILE A O 1
ATOM 724 N N . ALA A 1 95 ? 3.530 -2.980 -4.070 1.00 98.50 95 ALA A N 1
ATOM 725 C CA . ALA A 1 95 ? 2.426 -2.025 -3.974 1.00 98.50 95 ALA A CA 1
ATOM 726 C C . ALA A 1 95 ? 1.088 -2.736 -3.708 1.00 98.50 95 ALA A C 1
ATOM 728 O O . ALA A 1 95 ? 0.387 -2.382 -2.760 1.00 98.50 95 ALA A O 1
ATOM 729 N N . ASP A 1 96 ? 0.799 -3.813 -4.443 1.00 98.56 96 ASP A N 1
ATOM 730 C CA . ASP A 1 96 ? -0.404 -4.632 -4.259 1.00 98.56 96 ASP A CA 1
ATOM 731 C C . ASP A 1 96 ? -0.463 -5.243 -2.847 1.00 98.56 96 ASP A C 1
ATOM 733 O O . ASP A 1 96 ? -1.497 -5.201 -2.172 1.00 98.56 96 ASP A O 1
ATOM 737 N N . ALA A 1 97 ? 0.665 -5.764 -2.349 1.00 98.56 97 ALA A N 1
ATOM 738 C CA . ALA A 1 97 ? 0.754 -6.291 -0.991 1.00 98.56 97 ALA A CA 1
ATOM 739 C C . ALA A 1 97 ? 0.503 -5.201 0.066 1.00 98.56 97 ALA A C 1
ATOM 741 O O . ALA A 1 97 ? -0.243 -5.427 1.023 1.00 98.56 97 ALA A O 1
ATOM 742 N N . ARG A 1 98 ? 1.065 -3.997 -0.111 1.00 98.31 98 ARG A N 1
ATOM 743 C CA . ARG A 1 98 ? 0.833 -2.869 0.806 1.00 98.31 98 ARG A CA 1
ATOM 744 C C . ARG A 1 98 ? -0.611 -2.375 0.763 1.00 98.31 98 ARG A C 1
ATOM 746 O O . ARG A 1 98 ? -1.178 -2.096 1.819 1.00 98.31 98 ARG A O 1
ATOM 753 N N . ALA A 1 99 ? -1.245 -2.345 -0.405 1.00 98.19 99 ALA A N 1
ATOM 754 C CA . ALA A 1 99 ? -2.665 -2.023 -0.525 1.00 98.19 99 ALA A CA 1
ATOM 755 C C . ALA A 1 99 ? -3.539 -3.032 0.247 1.00 98.19 99 ALA A C 1
ATOM 757 O O . ALA A 1 99 ? -4.445 -2.650 0.998 1.00 98.19 99 ALA A O 1
ATOM 758 N N . ALA A 1 100 ? -3.221 -4.328 0.157 1.00 98.50 100 ALA A N 1
ATOM 759 C CA . ALA A 1 100 ? -3.899 -5.363 0.936 1.00 98.50 100 ALA A CA 1
ATOM 760 C C . ALA A 1 100 ? -3.683 -5.198 2.456 1.00 98.50 100 ALA A C 1
ATOM 762 O O . ALA A 1 100 ? -4.615 -5.401 3.246 1.00 98.50 100 ALA A O 1
ATOM 763 N N . GLU A 1 101 ? -2.483 -4.791 2.884 1.00 98.25 101 GLU A N 1
ATOM 764 C CA . GLU A 1 101 ? -2.178 -4.487 4.287 1.00 98.25 101 GLU A CA 1
ATOM 765 C C . GLU A 1 101 ? -2.984 -3.297 4.821 1.00 98.25 101 GLU A C 1
ATOM 767 O O . GLU A 1 101 ? -3.487 -3.379 5.948 1.00 98.25 101 GLU A O 1
ATOM 772 N N . VAL A 1 102 ? -3.160 -2.235 4.025 1.00 98.62 102 VAL A N 1
ATOM 773 C CA . VAL A 1 102 ? -4.022 -1.086 4.362 1.00 98.62 102 VAL A CA 1
ATOM 774 C C . VAL A 1 102 ? -5.453 -1.554 4.587 1.00 98.62 102 VAL A C 1
ATOM 776 O O . VAL A 1 102 ? -6.022 -1.305 5.653 1.00 98.62 102 VAL A O 1
ATOM 779 N N . ALA A 1 103 ? -6.008 -2.325 3.648 1.00 98.44 103 ALA A N 1
ATOM 780 C CA . ALA A 1 103 ? -7.360 -2.859 3.774 1.00 98.44 103 ALA A CA 1
ATOM 781 C C . ALA A 1 103 ? -7.510 -3.744 5.027 1.00 98.44 103 ALA A C 1
ATOM 783 O O . ALA A 1 103 ? -8.508 -3.669 5.748 1.00 98.44 103 ALA A O 1
ATOM 784 N N . ALA A 1 104 ? -6.507 -4.569 5.335 1.00 98.38 104 ALA A N 1
ATOM 785 C CA . ALA A 1 104 ? -6.500 -5.378 6.549 1.00 98.38 104 ALA A CA 1
ATOM 786 C C . ALA A 1 104 ? -6.383 -4.527 7.827 1.00 98.38 104 ALA A C 1
ATOM 788 O O . ALA A 1 104 ? -7.006 -4.853 8.842 1.00 98.38 104 ALA A O 1
ATOM 789 N N . ALA A 1 105 ? -5.598 -3.448 7.805 1.00 98.38 105 ALA A N 1
ATOM 790 C CA . ALA A 1 105 ? -5.461 -2.521 8.923 1.00 98.38 105 ALA A CA 1
ATOM 791 C C . ALA A 1 105 ? -6.767 -1.773 9.201 1.00 98.38 105 ALA A C 1
ATOM 793 O O . ALA A 1 105 ? -7.166 -1.695 10.366 1.00 98.38 105 ALA A O 1
ATOM 794 N N . GLU A 1 106 ? -7.465 -1.328 8.158 1.00 98.38 106 GLU A N 1
ATOM 795 C CA . GLU A 1 106 ? -8.762 -0.670 8.298 1.00 98.38 106 GLU A CA 1
ATOM 796 C C . GLU A 1 106 ? -9.819 -1.632 8.849 1.00 98.38 106 GLU A C 1
ATOM 798 O O . GLU A 1 106 ? -10.485 -1.303 9.827 1.00 98.38 106 GLU A O 1
ATOM 803 N N . ARG A 1 107 ? -9.894 -2.878 8.354 1.00 98.56 107 ARG A N 1
ATOM 804 C CA . ARG A 1 107 ? -10.796 -3.898 8.933 1.00 98.56 107 ARG A CA 1
ATOM 805 C C . ARG A 1 107 ? -10.545 -4.116 10.427 1.00 98.56 107 ARG A C 1
ATOM 807 O O . ARG A 1 107 ? -11.486 -4.215 11.213 1.00 98.56 107 ARG A O 1
ATOM 814 N N . ARG A 1 108 ? -9.274 -4.172 10.850 1.00 98.00 108 ARG A N 1
ATOM 815 C CA . ARG A 1 108 ? -8.912 -4.299 12.276 1.00 98.00 108 ARG A CA 1
ATOM 816 C C . ARG A 1 108 ? -9.302 -3.064 13.087 1.00 98.00 108 ARG A C 1
ATOM 818 O O . ARG A 1 108 ? -9.668 -3.216 14.251 1.00 98.00 108 ARG A O 1
ATOM 825 N N . ARG A 1 109 ? -9.185 -1.865 12.512 1.00 97.94 109 ARG A N 1
ATOM 826 C CA . ARG A 1 109 ? -9.597 -0.605 13.141 1.00 97.94 109 ARG A CA 1
ATOM 827 C C . ARG A 1 109 ? -11.118 -0.552 13.304 1.00 97.94 109 ARG A C 1
ATOM 829 O O . ARG A 1 109 ? -11.578 -0.359 14.428 1.00 97.94 109 ARG A O 1
ATOM 836 N N . ALA A 1 110 ? -11.868 -0.820 12.238 1.00 98.00 110 ALA A N 1
ATOM 837 C CA . ALA A 1 110 ? -13.330 -0.866 12.239 1.00 98.00 110 ALA A CA 1
ATOM 838 C C . ALA A 1 110 ? -13.869 -1.859 13.282 1.00 98.00 110 ALA A C 1
ATOM 840 O O . ALA A 1 110 ? -14.665 -1.487 14.138 1.00 98.00 110 ALA A O 1
ATOM 841 N N . ALA A 1 111 ? -13.313 -3.075 13.339 1.00 98.31 111 ALA A N 1
ATOM 842 C CA . ALA A 1 111 ? -13.721 -4.075 14.328 1.00 98.31 111 ALA A CA 1
ATOM 843 C C . ALA A 1 111 ? -13.525 -3.622 15.791 1.00 98.31 111 ALA A C 1
ATOM 845 O O . ALA A 1 111 ? -14.220 -4.098 16.691 1.00 98.31 111 ALA A O 1
ATOM 846 N N . VAL A 1 112 ? -12.561 -2.736 16.074 1.00 98.31 112 VAL A N 1
ATOM 847 C CA . VAL A 1 112 ? -12.393 -2.155 17.417 1.00 98.31 112 VAL A CA 1
ATOM 848 C C . VAL A 1 112 ? -13.419 -1.052 17.667 1.00 98.31 112 VAL A C 1
ATOM 850 O O . VAL A 1 112 ? -13.982 -1.019 18.763 1.00 98.31 112 VAL A O 1
ATOM 853 N N . ALA A 1 113 ? -13.703 -0.208 16.674 1.00 97.81 113 ALA A N 1
ATOM 854 C CA . ALA A 1 113 ? -14.748 0.811 16.760 1.00 97.81 113 ALA A CA 1
ATOM 855 C C . ALA A 1 113 ? -16.127 0.182 17.038 1.00 97.81 113 ALA A C 1
ATOM 857 O O . ALA A 1 113 ? -16.820 0.600 17.968 1.00 97.81 113 ALA A O 1
ATOM 858 N N . ASP A 1 114 ? -16.465 -0.912 16.350 1.00 98.25 114 ASP A N 1
ATOM 859 C CA . ASP A 1 114 ? -17.711 -1.658 16.571 1.00 98.25 114 ASP A CA 1
ATOM 860 C C . ASP A 1 114 ? -17.811 -2.194 18.006 1.00 98.25 114 ASP A C 1
ATOM 862 O O . ASP A 1 114 ? -18.843 -2.079 18.673 1.00 98.25 114 ASP A O 1
ATOM 866 N N . ARG A 1 115 ? -16.706 -2.737 18.538 1.00 97.94 115 ARG A N 1
ATOM 867 C CA . ARG A 1 115 ? -16.641 -3.217 19.930 1.00 97.94 115 ARG A CA 1
ATOM 868 C C . ARG A 1 115 ? -16.815 -2.083 20.938 1.00 97.94 115 ARG A C 1
ATOM 870 O O . ARG A 1 115 ? -17.438 -2.295 21.979 1.00 97.94 115 ARG A O 1
ATOM 877 N N . ILE A 1 116 ? -16.265 -0.901 20.657 1.00 98.19 116 ILE A N 1
ATOM 878 C CA . ILE A 1 116 ? -16.455 0.293 21.491 1.00 98.19 116 ILE A CA 1
ATOM 879 C C . ILE A 1 116 ? -17.926 0.699 21.490 1.00 98.19 116 ILE A C 1
ATOM 881 O O . ILE A 1 116 ? -18.489 0.897 22.569 1.00 98.19 116 ILE A O 1
ATOM 885 N N . ALA A 1 117 ? -18.551 0.778 20.314 1.00 98.00 117 ALA A N 1
ATOM 886 C CA . ALA A 1 117 ? -19.960 1.129 20.177 1.00 98.00 117 ALA A CA 1
ATOM 887 C C . ALA A 1 117 ? -20.859 0.147 20.947 1.00 98.00 117 ALA A C 1
ATOM 889 O O . ALA A 1 117 ? -21.691 0.569 21.754 1.00 98.00 117 ALA A O 1
ATOM 890 N N . ALA A 1 118 ? -20.628 -1.159 20.791 1.00 97.38 118 ALA A N 1
ATOM 891 C CA . ALA A 1 118 ? -21.383 -2.195 21.491 1.00 97.38 118 ALA A CA 1
ATOM 892 C C . ALA A 1 118 ? -21.244 -2.102 23.024 1.00 97.38 118 ALA A C 1
ATOM 894 O O . ALA A 1 118 ? -22.242 -2.184 23.747 1.00 97.38 118 ALA A O 1
ATOM 895 N N . GLU A 1 119 ? -20.028 -1.900 23.545 1.00 96.44 119 GLU A N 1
ATOM 896 C CA . GLU A 1 119 ? -19.806 -1.775 24.993 1.00 96.44 119 GLU A CA 1
ATOM 897 C C . GLU A 1 119 ? -20.384 -0.462 25.548 1.00 96.44 119 GLU A C 1
ATOM 899 O O . GLU A 1 119 ? -20.947 -0.457 26.645 1.00 96.44 119 GLU A O 1
ATOM 904 N N . ALA A 1 120 ? -20.314 0.638 24.791 1.00 96.44 120 ALA A N 1
ATOM 905 C CA . ALA A 1 120 ? -20.900 1.919 25.179 1.00 96.44 120 ALA A CA 1
ATOM 906 C C . ALA A 1 120 ? -22.430 1.829 25.278 1.00 96.44 120 ALA A C 1
ATOM 908 O O . ALA A 1 120 ? -23.009 2.259 26.278 1.00 96.44 120 ALA A O 1
ATOM 909 N N . GLN A 1 121 ? -23.079 1.194 24.299 1.00 95.94 121 GLN A N 1
ATOM 910 C CA . GLN A 1 121 ? -24.518 0.930 24.339 1.00 95.94 121 GLN A CA 1
ATOM 911 C C . GLN A 1 121 ? -24.898 0.012 25.508 1.00 95.94 121 GLN A C 1
ATOM 913 O O . GLN A 1 121 ? -25.876 0.267 26.209 1.00 95.94 121 GLN A O 1
ATOM 918 N N . ALA A 1 122 ? -24.121 -1.047 25.762 1.00 94.06 122 ALA A N 1
ATOM 919 C CA . ALA A 1 122 ? -24.375 -1.944 26.887 1.00 94.06 122 ALA A CA 1
ATOM 920 C C . ALA A 1 122 ? -24.257 -1.223 28.239 1.00 94.06 122 ALA A C 1
ATOM 922 O O . ALA A 1 122 ? -25.079 -1.438 29.129 1.00 94.06 122 ALA A O 1
ATOM 923 N N . LEU A 1 123 ? -23.269 -0.340 28.389 1.00 94.50 123 LEU A N 1
ATOM 924 C CA . LEU A 1 123 ? -23.117 0.493 29.575 1.00 94.50 123 LEU A CA 1
ATOM 925 C C . LEU A 1 123 ? -24.279 1.481 29.742 1.00 94.50 123 LEU A C 1
ATOM 927 O O . LEU A 1 123 ? -24.765 1.647 30.860 1.00 94.50 123 LEU A O 1
ATOM 931 N N . ALA A 1 124 ? -24.738 2.108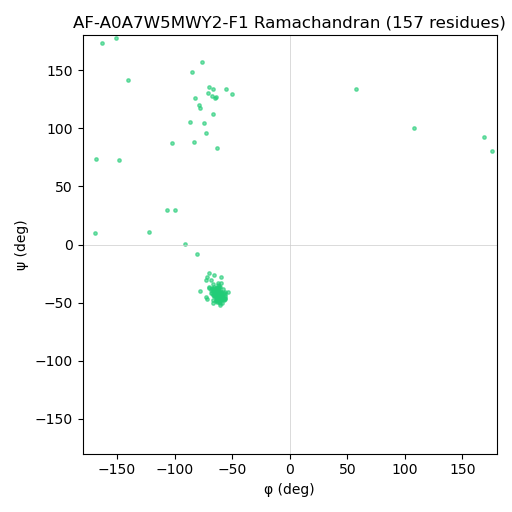 28.655 1.00 93.81 124 ALA A N 1
ATOM 932 C CA . ALA A 1 124 ? -25.893 3.003 28.679 1.00 93.81 124 ALA A CA 1
ATOM 933 C C . ALA A 1 124 ? -27.164 2.273 29.146 1.00 93.81 124 ALA A C 1
ATOM 935 O O . ALA A 1 124 ? -27.849 2.764 30.040 1.00 93.81 124 ALA A O 1
ATOM 936 N N . ARG A 1 125 ? -27.415 1.056 28.637 1.00 93.00 125 ARG A N 1
ATOM 937 C CA . ARG A 1 125 ? -28.537 0.205 29.077 1.00 93.00 125 ARG A CA 1
ATOM 938 C C . ARG A 1 125 ? -28.478 -0.112 30.573 1.00 93.00 125 ARG A C 1
ATOM 940 O O . ARG A 1 125 ? -29.473 0.050 31.268 1.00 93.00 125 ARG A O 1
ATOM 947 N N . VAL A 1 126 ? -27.305 -0.500 31.084 1.00 91.31 126 VAL A N 1
ATOM 948 C CA . VAL A 1 126 ? -27.123 -0.791 32.519 1.00 91.31 126 VAL A CA 1
ATOM 949 C C . VAL A 1 126 ? -27.340 0.459 33.381 1.00 91.31 126 VAL A C 1
ATOM 951 O O . VAL A 1 126 ? -27.931 0.365 34.452 1.00 91.31 126 VAL A O 1
ATOM 954 N N . ARG A 1 127 ? -26.891 1.636 32.927 1.00 90.38 127 ARG A N 1
ATOM 955 C CA . ARG A 1 127 ? -27.117 2.905 33.642 1.00 90.38 127 ARG A CA 1
ATOM 956 C C . ARG A 1 127 ? -28.594 3.297 33.673 1.00 90.38 127 ARG A C 1
ATOM 958 O O . ARG A 1 127 ? -29.070 3.691 34.729 1.00 90.38 127 ARG A O 1
ATOM 965 N N . ALA A 1 128 ? -29.307 3.153 32.557 1.00 89.19 128 ALA A N 1
ATOM 966 C CA . ALA A 1 128 ? -30.741 3.436 32.486 1.00 89.19 128 ALA A CA 1
ATOM 967 C C . ALA A 1 128 ? -31.549 2.533 33.436 1.00 89.19 128 ALA A C 1
ATOM 96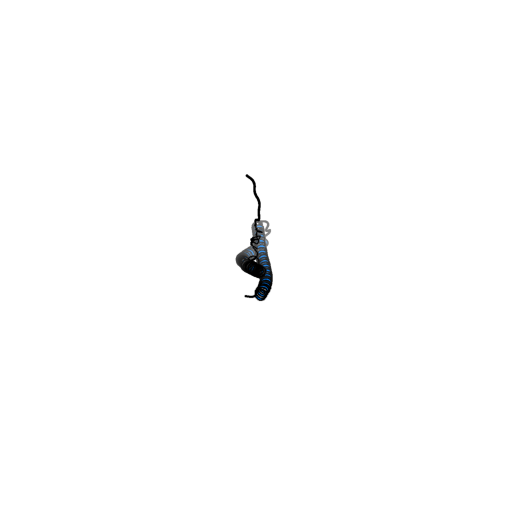9 O O . ALA A 1 128 ? -32.415 3.011 34.163 1.00 89.19 128 ALA A O 1
ATOM 970 N N . GLN A 1 129 ? -31.205 1.242 33.501 1.00 86.19 129 GLN A N 1
ATOM 971 C CA . GLN A 1 129 ? -31.833 0.286 34.420 1.00 86.19 129 GLN A CA 1
ATOM 972 C C . GLN A 1 129 ? -31.534 0.604 35.892 1.00 86.19 129 GLN A C 1
ATOM 974 O O . GLN A 1 129 ? -32.428 0.521 36.724 1.00 86.19 129 GLN A O 1
ATOM 979 N N . ALA A 1 130 ? -30.304 1.016 36.218 1.00 80.00 130 ALA A N 1
ATOM 980 C CA . ALA A 1 130 ? -29.934 1.413 37.579 1.00 80.00 130 ALA A CA 1
ATOM 981 C C . ALA A 1 130 ? -30.571 2.746 38.026 1.00 80.00 130 ALA A C 1
ATOM 983 O O . ALA A 1 130 ? -30.713 2.979 39.222 1.00 80.00 130 ALA A O 1
ATOM 984 N N . GLY A 1 131 ? -30.930 3.619 37.078 1.00 68.44 131 GLY A N 1
ATOM 985 C CA . GLY A 1 131 ? -31.589 4.904 37.328 1.00 68.44 131 GLY A CA 1
ATOM 986 C C . GLY A 1 131 ? -33.119 4.854 37.316 1.00 68.44 131 GLY A C 1
ATOM 987 O O . GLY A 1 131 ? -33.738 5.896 37.494 1.00 68.44 131 GLY A O 1
ATOM 988 N N . THR A 1 132 ? -33.734 3.685 37.098 1.00 57.81 132 THR A N 1
ATOM 989 C CA . THR A 1 132 ? -35.192 3.519 37.194 1.00 57.81 132 THR A CA 1
ATOM 990 C C . THR A 1 132 ? -35.548 3.213 38.654 1.00 57.81 132 THR A C 1
ATOM 992 O O . THR A 1 132 ? -35.269 2.101 39.109 1.00 57.81 132 THR A O 1
ATOM 995 N N . PRO A 1 133 ? -36.120 4.154 39.430 1.00 53.97 133 PRO A N 1
ATOM 996 C CA . PRO A 1 133 ? -36.550 3.850 40.786 1.00 53.97 133 PRO A CA 1
ATOM 997 C C . PRO A 1 133 ? -37.685 2.818 40.745 1.00 53.97 133 PRO A C 1
ATOM 999 O O . PRO A 1 133 ? -38.709 3.016 40.090 1.00 53.97 133 PRO A O 1
ATOM 1002 N N . LEU A 1 134 ? -37.510 1.714 41.473 1.00 54.19 134 LEU A N 1
ATOM 1003 C CA . LEU A 1 134 ? -38.592 0.819 41.888 1.00 54.19 134 LEU A CA 1
ATOM 1004 C C . LEU A 1 134 ? -39.541 1.613 42.804 1.00 54.19 134 LEU A C 1
ATOM 1006 O O . LEU A 1 134 ? -39.383 1.597 44.019 1.00 54.19 134 LEU A O 1
ATOM 1010 N N . GLY A 1 135 ? -40.469 2.382 42.230 1.00 51.00 135 GLY A N 1
ATOM 1011 C CA . GLY A 1 135 ? -41.325 3.267 43.028 1.00 51.00 135 GLY A CA 1
ATOM 1012 C C . GLY A 1 135 ? -42.513 3.920 42.322 1.00 51.00 135 GLY A C 1
ATOM 1013 O O . GLY A 1 135 ? -43.141 4.783 42.916 1.00 51.00 135 GLY A O 1
ATOM 1014 N N . ALA A 1 136 ? -42.860 3.533 41.091 1.00 48.94 136 ALA A N 1
ATOM 1015 C CA . ALA A 1 136 ? -43.993 4.123 40.358 1.00 48.94 136 ALA A CA 1
ATOM 1016 C C . ALA A 1 136 ? -45.219 3.191 40.264 1.00 48.94 136 ALA A C 1
ATOM 1018 O O . ALA A 1 136 ? -45.964 3.232 39.290 1.00 48.94 136 ALA A O 1
ATOM 1019 N N . ALA A 1 137 ? -45.425 2.320 41.255 1.00 51.78 137 ALA A N 1
ATOM 1020 C CA . ALA A 1 137 ? -46.609 1.466 41.334 1.00 51.78 137 ALA A CA 1
ATOM 1021 C C . ALA A 1 137 ? -46.983 1.190 42.795 1.00 51.78 137 ALA A C 1
ATOM 1023 O O . ALA A 1 137 ? -46.734 0.098 43.295 1.00 51.78 137 ALA A O 1
ATOM 1024 N N . ARG A 1 138 ? -47.517 2.203 43.489 1.00 49.91 138 ARG A N 1
ATOM 1025 C CA . ARG A 1 138 ? -48.370 2.101 44.693 1.00 49.91 138 ARG A CA 1
ATOM 1026 C C . ARG A 1 138 ? -48.658 3.516 45.190 1.00 49.91 138 ARG A C 1
ATOM 1028 O O . ARG A 1 138 ? -47.946 4.021 46.037 1.00 49.91 138 ARG A O 1
ATOM 1035 N N . ASN A 1 139 ? -49.620 4.169 44.553 1.00 48.16 139 ASN A N 1
ATOM 1036 C CA . ASN A 1 139 ? -50.481 5.192 45.151 1.00 48.16 139 ASN A CA 1
ATOM 1037 C C . ASN A 1 139 ? -51.607 5.449 44.150 1.00 48.16 139 ASN A C 1
ATOM 1039 O O . ASN A 1 139 ? -51.619 6.421 43.402 1.00 48.16 139 ASN A O 1
ATOM 1043 N N . ARG A 1 140 ? -52.521 4.480 44.076 1.00 45.56 140 ARG A N 1
ATOM 1044 C CA . ARG A 1 140 ? -53.901 4.753 43.695 1.00 45.56 140 ARG A CA 1
ATOM 1045 C C . ARG A 1 140 ? -54.639 4.723 45.026 1.00 45.56 140 ARG A C 1
ATOM 1047 O O . ARG A 1 140 ? -54.973 3.653 45.517 1.00 45.56 140 ARG A O 1
ATOM 1054 N N . GLU A 1 141 ? -54.671 5.871 45.688 1.00 46.59 141 GLU A N 1
ATOM 1055 C CA . GLU A 1 141 ? -55.507 6.072 46.864 1.00 46.59 141 GLU A CA 1
ATOM 1056 C C . GLU A 1 141 ? -56.956 6.021 46.370 1.00 46.59 141 GLU A C 1
ATOM 1058 O O . GLU A 1 141 ? -57.373 6.850 45.560 1.00 46.59 141 GLU A O 1
ATOM 1063 N N . ASP A 1 142 ? -57.680 4.982 46.780 1.00 55.22 142 ASP A N 1
ATOM 1064 C CA . ASP A 1 142 ? -59.133 4.933 46.667 1.00 55.22 142 ASP A CA 1
ATOM 1065 C C . ASP A 1 142 ? -59.712 6.055 47.549 1.00 55.22 142 ASP A C 1
ATOM 1067 O O . ASP A 1 142 ? -59.356 6.130 48.731 1.00 55.22 142 ASP A O 1
ATOM 1071 N N . PRO A 1 143 ? -60.581 6.944 47.035 1.00 48.72 143 PRO A N 1
ATOM 1072 C CA . PRO A 1 143 ? -61.227 7.932 47.883 1.00 48.72 143 PRO A CA 1
ATOM 1073 C C . PRO A 1 143 ? -62.193 7.239 48.852 1.00 48.72 143 PRO A C 1
ATOM 1075 O O . PRO A 1 143 ? -63.052 6.448 48.459 1.00 48.72 143 PRO A O 1
ATOM 1078 N N . ALA A 1 144 ? -62.008 7.556 50.133 1.00 49.34 144 ALA A N 1
ATOM 1079 C CA . ALA A 1 144 ? -62.734 7.035 51.277 1.00 49.34 144 ALA A CA 1
ATOM 1080 C C . ALA A 1 144 ? -64.262 7.114 51.112 1.00 49.34 144 ALA A C 1
ATOM 1082 O O . ALA A 1 144 ? -64.830 8.171 50.842 1.00 49.34 144 ALA A O 1
ATOM 1083 N N . SER A 1 145 ? -64.935 5.989 51.350 1.00 52.47 145 SER A N 1
ATOM 1084 C CA . SER A 1 145 ? -66.373 5.930 51.591 1.00 52.47 145 SER A CA 1
ATOM 1085 C C . SER A 1 145 ? -66.679 6.484 52.986 1.00 52.47 145 SER A C 1
ATOM 1087 O O . SER A 1 145 ? -66.569 5.774 53.986 1.00 52.47 145 SER A O 1
ATOM 1089 N N . GLU A 1 146 ? -67.047 7.759 53.056 1.00 48.75 146 GLU A N 1
ATOM 1090 C CA . GLU A 1 146 ? -67.523 8.419 54.272 1.00 48.75 146 GLU A CA 1
ATOM 1091 C C . GLU A 1 146 ? -69.028 8.134 54.446 1.00 48.75 146 GLU A C 1
ATOM 1093 O O . GLU A 1 146 ? -69.898 8.839 53.938 1.00 48.75 146 GLU A O 1
ATOM 1098 N N . THR A 1 147 ? -69.361 7.029 55.117 1.00 57.94 147 THR A N 1
ATOM 1099 C CA . THR A 1 147 ? -70.730 6.745 55.574 1.00 57.94 147 THR A CA 1
ATOM 1100 C C . THR A 1 147 ? -71.068 7.621 56.781 1.00 57.94 147 THR A C 1
ATOM 1102 O O . THR A 1 147 ? -70.617 7.369 57.896 1.00 57.94 147 THR A O 1
ATOM 1105 N N . ILE A 1 148 ? -71.877 8.649 56.532 1.00 57.97 148 ILE A N 1
ATOM 1106 C CA . ILE A 1 148 ? -72.485 9.562 57.510 1.00 57.97 148 ILE A CA 1
ATOM 1107 C C . ILE A 1 148 ? -73.500 8.796 58.390 1.00 57.97 148 ILE A C 1
ATOM 1109 O O . ILE A 1 148 ? -74.346 8.087 57.836 1.00 57.97 148 ILE A O 1
ATOM 1113 N N . PRO A 1 149 ? -73.505 8.942 59.732 1.00 53.59 149 PRO A N 1
ATOM 1114 C CA . PRO A 1 149 ? -74.573 8.403 60.570 1.00 53.59 149 PRO A CA 1
ATOM 1115 C C . PRO A 1 149 ? -75.786 9.354 60.594 1.00 53.59 149 PRO A C 1
ATOM 1117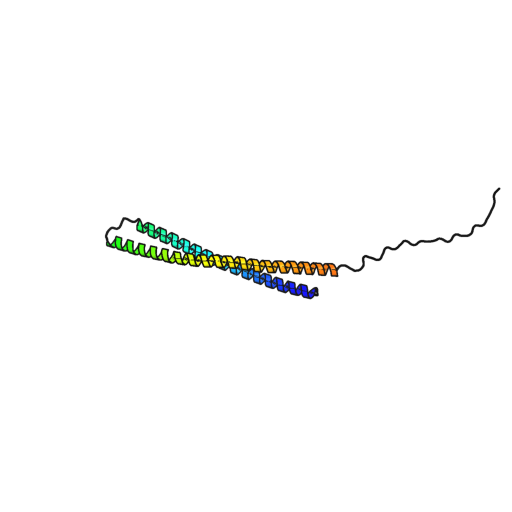 O O . PRO A 1 149 ? -75.667 10.536 60.911 1.00 53.59 149 PRO A O 1
ATOM 1120 N N . MET A 1 150 ? -76.966 8.822 60.259 1.00 54.97 150 MET A N 1
ATOM 1121 C CA . MET A 1 150 ? -78.265 9.512 60.312 1.00 54.97 150 MET A CA 1
ATOM 1122 C C . MET A 1 150 ? -78.726 9.760 61.762 1.00 54.97 150 MET A C 1
ATOM 1124 O O . MET A 1 150 ? -78.692 8.822 62.563 1.00 54.97 150 MET A O 1
ATOM 1128 N N . PRO A 1 151 ? -79.243 10.955 62.109 1.00 55.28 151 PRO A N 1
ATOM 1129 C CA . PRO A 1 151 ? -79.964 11.166 63.358 1.00 55.28 151 PRO A CA 1
ATOM 1130 C C . PRO A 1 151 ? -81.454 10.794 63.244 1.00 55.28 151 PRO A C 1
ATOM 1132 O O . PRO A 1 151 ? -82.091 10.918 62.200 1.00 55.28 151 PRO A O 1
ATOM 1135 N N . HIS A 1 152 ? -81.981 10.330 64.375 1.00 50.62 152 HIS A N 1
ATOM 1136 C CA . HIS A 1 152 ? -83.321 9.797 64.603 1.00 50.62 152 HIS A CA 1
ATOM 1137 C C . HIS A 1 152 ? -84.474 10.730 64.199 1.00 50.62 152 HIS A C 1
ATOM 1139 O O . HIS A 1 152 ? -84.531 11.887 64.609 1.00 50.62 152 HIS A O 1
ATOM 1145 N N . SER A 1 153 ? -85.458 10.168 63.493 1.00 55.19 153 SER A N 1
ATOM 1146 C CA . SER A 1 153 ? -86.770 10.763 63.241 1.00 55.19 153 SER A CA 1
ATOM 1147 C C . SER A 1 153 ? -87.699 10.635 64.459 1.00 55.19 153 SER A C 1
ATOM 1149 O O . SER A 1 153 ? -88.071 9.528 64.850 1.00 55.19 153 SER A O 1
ATOM 1151 N N . ARG A 1 154 ? -88.101 11.782 65.005 1.00 47.19 154 ARG A N 1
ATOM 1152 C CA . ARG A 1 154 ? -89.317 12.065 65.791 1.00 47.19 154 ARG A CA 1
ATOM 1153 C C . ARG A 1 154 ? -89.774 13.444 65.323 1.00 47.19 154 ARG A C 1
ATOM 1155 O O . ARG A 1 154 ? -88.921 14.296 65.120 1.00 47.19 154 ARG A O 1
ATOM 1162 N N . ASP A 1 155 ? -91.025 13.811 65.142 1.00 49.66 155 ASP A N 1
ATOM 1163 C CA . ASP A 1 155 ? -92.345 13.197 65.161 1.00 49.66 155 ASP A CA 1
ATOM 1164 C C . ASP A 1 155 ? -93.247 14.237 64.426 1.00 49.66 155 ASP A C 1
ATOM 1166 O O . ASP A 1 155 ? -92.821 15.370 64.193 1.00 49.66 155 ASP A O 1
ATOM 1170 N N . TRP A 1 156 ? -94.507 13.871 64.176 1.00 41.69 156 TRP A N 1
ATOM 1171 C CA . TRP A 1 156 ? -95.705 14.735 64.065 1.00 41.69 156 TRP A CA 1
ATOM 1172 C C . TRP A 1 156 ? -96.410 15.023 62.710 1.00 41.69 156 TRP A C 1
ATOM 1174 O O . TRP A 1 156 ? -96.052 15.928 61.969 1.00 41.69 156 TRP A O 1
ATOM 1184 N N . HIS A 1 157 ? -97.519 14.275 62.530 1.00 46.41 157 HIS A N 1
ATOM 1185 C CA . HIS A 1 157 ? -98.920 14.633 62.196 1.00 46.41 157 HIS A CA 1
ATOM 1186 C C . HIS A 1 157 ? -99.320 15.416 60.929 1.00 46.41 157 HIS A C 1
ATOM 1188 O O . HIS A 1 157 ? -98.891 16.540 60.698 1.00 46.41 157 HIS A O 1
ATOM 1194 N N . GLY A 1 158 ? -100.365 14.901 60.257 1.00 43.62 158 GLY A N 1
ATOM 1195 C CA . GLY A 1 158 ? -101.283 15.730 59.469 1.00 43.62 158 GLY A CA 1
ATOM 1196 C C . GLY A 1 158 ? -102.252 14.984 58.543 1.00 43.62 158 GLY A C 1
ATOM 1197 O O . GLY A 1 158 ? -101.918 14.813 57.382 1.00 43.62 158 GLY A O 1
ATOM 1198 N N . SER A 1 159 ? -103.452 14.696 59.075 1.00 49.59 159 SER A N 1
ATOM 1199 C CA . SER A 1 159 ? -104.770 14.453 58.425 1.00 49.59 159 SER A CA 1
ATOM 1200 C C . SER A 1 159 ? -104.983 13.238 57.518 1.00 49.59 159 SER A C 1
ATOM 1202 O O . SER A 1 159 ? -104.361 13.152 56.442 1.00 49.59 159 SER A O 1
#

Foldseek 3Di:
DDLVVLVVVLVVLVVVLVVLVVQLVVLVVQLVVLVVVLVVLVVLLVVLVVVLVVLVPDPPQPDPVSVVVSVVVSVVSVVSNVVSVVVSVVSVVSSVVSVVSSVVSVVVSVVSVVVSVVSVVVSVVVVVVVPDDPPPPDDPDDPDDPDDDDDDDDDDDDD

Secondary structure (DSSP, 8-state):
--HHHHHHHHHHHHHHHHHHHHHHHHHHHHHHHHHHHHHHHHHHHHHHHHHHHHHHT-----SHHHHHHHHHHHHHHHHHHHHHHHHHHHHHHHHHHHHHHHHHHHHHHHHHHHHHHHHHHHHHHHHHHHTS-S-SS----PPP---PPPPPP------

Nearest PDB structures (foldseek):
  2b5u-assembly2_C  TM=4.824E-01  e=1.380E-01  Escherichia coli
  6h2e-assembly1_Q-2  TM=7.348E-01  e=1.347E+00  Aeromonas hydrophila subsp. hydrophila AL09-71
  7p3r-assembly1_C  TM=7.062E-01  e=2.007E+00  Vibrio cholerae O1 biovar El Tor str. N16961
  7a0g-assembly1_DDD  TM=4.288E-01  e=2.990E+00  Serratia marcescens
  5y05-assembly1_A  TM=4.532E-01  e=5.595E+00  Mycolicibacterium smegmatis MC2 155

Mean predicted aligned error: 11.16 Å

pLDDT: mean 87.11, std 17.41, range [41.69, 98.69]

Sequence (159 aa):
MTIKARNQRLVRLRRLEKLREIGHRQAMLAAGQAESTLTQLQHLAERTGTLADSYAARTDADDGAALAHLGAFRAGLERIARSTAGEIDTARRIADARAAEVAAAERRRAAVADRIAAEAQALARVRAQAGTPLGAARNREDPASETIPMPHSRDWHGS

Solvent-accessible surface area (backbone atoms only — not comparable to full-atom values): 9018 Å² total; per-residue (Å²): 137,54,73,68,58,51,53,53,50,50,54,54,46,54,54,49,39,53,53,31,52,52,52,27,52,51,31,48,54,53,21,53,50,31,46,50,52,28,52,53,38,50,52,49,31,54,53,34,46,54,50,30,52,56,60,67,71,60,82,85,58,92,46,73,66,52,44,50,51,52,51,53,50,36,56,48,32,52,50,48,30,57,53,37,50,59,49,34,59,50,31,45,55,49,22,54,51,29,50,53,48,28,56,52,29,45,53,57,30,50,58,44,52,53,52,45,52,53,51,52,52,53,50,49,53,54,50,55,60,73,67,54,74,96,74,89,83,86,82,83,79,76,83,80,86,81,83,77,83,83,82,85,93,81,86,87,88,83,136